Protein AF-A0AAW5QPQ1-F1 (afdb_monomer_lite)

Sequence (182 aa):
TLLERSNRIQYGNLLTLPIADGGILYVQPMYTERNATAGSTSTFPQLSRVLVSYREPGASGGVRIGYAPTLAGALDQVFGPGVGDAATAPGGEALPTAEVEDETRGEVIEGTTDENQPSDQQQQQPASPAPTTPANRDAAVAELDSALAELANAQTSGDFEAYGRALRRVQQAVDAYESTGG

pLDDT: mean 75.92, std 20.54, range [28.95, 98.0]

Foldseek 3Di:
DPDPDQKDKDKDDWDWDQDDPGKIKIKIWIWMWGDDDVPRDTDDTDTAKIKIWIFDDDPPTDIFIAIGSDPLRRCCRRPNPPSSVCDADDVHDRDPPPDPPPPDDPPDDDDDDDDDDDDDDDDDDDDDDDPPLPPALVVLVVQLVVLVVQCVVCVVVVPPVSNVVSVVSNVSSVVSNVVNPD

Structure (mmCIF, N/CA/C/O backbone):
data_AF-A0AAW5QPQ1-F1
#
_entry.id   AF-A0AAW5QPQ1-F1
#
loop_
_atom_site.group_PDB
_atom_site.id
_atom_site.type_symbol
_atom_site.label_atom_id
_atom_site.label_alt_id
_atom_site.label_comp_id
_atom_site.label_asym_id
_atom_site.label_entity_id
_atom_site.label_seq_id
_atom_site.pdbx_PDB_ins_code
_atom_site.Cartn_x
_atom_site.Cartn_y
_atom_site.Cartn_z
_atom_site.occupancy
_atom_site.B_iso_or_equiv
_atom_site.auth_seq_id
_atom_site.auth_comp_id
_atom_site.auth_asym_id
_atom_site.auth_atom_id
_atom_site.pdbx_PDB_model_num
ATOM 1 N N . THR A 1 1 ? 38.079 -11.261 -15.218 1.00 51.53 1 THR A N 1
ATOM 2 C CA . THR A 1 1 ? 36.755 -11.246 -14.561 1.00 51.53 1 THR A CA 1
ATOM 3 C C . THR A 1 1 ? 36.054 -9.961 -14.951 1.00 51.53 1 THR A C 1
ATOM 5 O O . THR A 1 1 ? 36.394 -8.914 -14.426 1.00 51.53 1 THR A O 1
ATOM 8 N N . LEU A 1 2 ? 35.192 -9.990 -15.973 1.00 54.91 2 LEU A N 1
ATOM 9 C CA . LEU A 1 2 ? 34.708 -8.758 -16.615 1.00 54.91 2 LEU A CA 1
ATOM 10 C C . LEU A 1 2 ? 33.243 -8.895 -17.062 1.00 54.91 2 LEU A C 1
ATOM 12 O O . LEU A 1 2 ? 32.968 -8.945 -18.253 1.00 54.91 2 LEU A O 1
ATOM 16 N N . LEU A 1 3 ? 32.322 -9.056 -16.104 1.00 60.22 3 LEU A N 1
ATOM 17 C CA . LEU A 1 3 ? 30.880 -9.224 -16.373 1.00 60.22 3 LEU A CA 1
ATOM 18 C C . LEU A 1 3 ? 29.958 -8.869 -15.184 1.00 60.22 3 LEU A C 1
ATOM 20 O O . LEU A 1 3 ? 28.756 -9.115 -15.248 1.00 60.22 3 LEU A O 1
ATOM 24 N N . GLU A 1 4 ? 30.474 -8.279 -14.100 1.00 57.31 4 GLU A N 1
ATOM 25 C CA . GLU A 1 4 ? 29.622 -7.849 -12.984 1.00 57.31 4 GLU A CA 1
ATOM 26 C C . GLU A 1 4 ? 29.016 -6.461 -13.235 1.00 57.31 4 GLU A C 1
ATOM 28 O O . GLU A 1 4 ? 29.732 -5.484 -13.442 1.00 57.31 4 GLU A O 1
ATOM 33 N N . ARG A 1 5 ? 27.679 -6.395 -13.124 1.00 60.00 5 ARG A N 1
ATOM 34 C CA . ARG A 1 5 ? 26.822 -5.192 -13.185 1.00 60.00 5 ARG A CA 1
ATOM 35 C C . ARG A 1 5 ? 26.672 -4.566 -14.580 1.00 60.00 5 ARG A C 1
ATOM 37 O O . ARG A 1 5 ? 27.140 -3.465 -14.847 1.00 60.00 5 ARG A O 1
ATOM 44 N N . SER A 1 6 ? 25.887 -5.222 -15.435 1.00 71.25 6 SER A N 1
ATOM 45 C CA . SER A 1 6 ? 25.324 -4.641 -16.669 1.00 71.25 6 SER A CA 1
ATOM 46 C C . SER A 1 6 ? 24.073 -3.769 -16.447 1.00 71.25 6 SER A C 1
ATOM 48 O O . SER A 1 6 ? 23.709 -3.007 -17.339 1.00 71.25 6 SER A O 1
ATOM 50 N N . ASN A 1 7 ? 23.445 -3.830 -15.266 1.00 81.38 7 ASN A N 1
ATOM 51 C CA . ASN A 1 7 ? 22.315 -2.981 -14.868 1.00 81.38 7 ASN A CA 1
ATOM 52 C C . ASN A 1 7 ? 22.620 -2.211 -13.573 1.00 81.38 7 ASN A C 1
ATOM 54 O O . ASN A 1 7 ? 23.266 -2.732 -12.659 1.00 81.38 7 ASN A O 1
ATOM 58 N N . ARG A 1 8 ? 22.070 -1.000 -13.477 1.00 87.00 8 ARG A N 1
ATOM 59 C CA . ARG A 1 8 ? 21.993 -0.168 -12.273 1.00 87.00 8 ARG A CA 1
ATOM 60 C C . ARG A 1 8 ? 20.548 -0.128 -11.781 1.00 87.00 8 ARG A C 1
ATOM 62 O O . ARG A 1 8 ? 19.625 0.048 -12.572 1.00 87.00 8 ARG A O 1
ATOM 69 N N . ILE A 1 9 ? 20.358 -0.267 -10.471 1.00 90.81 9 ILE A N 1
ATOM 70 C CA . ILE A 1 9 ? 19.070 -0.025 -9.809 1.00 90.81 9 ILE A CA 1
ATOM 71 C C . ILE A 1 9 ? 19.086 1.408 -9.271 1.00 90.81 9 ILE A C 1
ATOM 73 O O . ILE A 1 9 ? 20.083 1.834 -8.685 1.00 90.81 9 ILE A O 1
ATOM 77 N N . GLN A 1 10 ? 17.996 2.142 -9.471 1.00 93.00 10 GLN A N 1
ATOM 78 C CA . GLN A 1 10 ? 17.766 3.463 -8.895 1.00 93.00 10 GLN A CA 1
ATOM 79 C C . GLN A 1 10 ? 16.468 3.431 -8.080 1.00 93.00 10 GLN A C 1
ATOM 81 O O . GLN A 1 10 ? 15.454 2.921 -8.552 1.00 93.00 10 GLN A O 1
ATOM 86 N N . TYR A 1 11 ? 16.482 3.970 -6.864 1.00 95.12 11 TYR A N 1
ATOM 87 C CA . TYR A 1 11 ? 15.265 4.136 -6.067 1.00 95.12 11 TYR A CA 1
ATOM 88 C C . TYR A 1 11 ? 14.611 5.475 -6.408 1.00 95.12 11 TYR A C 1
ATOM 90 O O . TYR A 1 11 ? 15.300 6.487 -6.520 1.00 95.12 11 TYR A O 1
ATOM 98 N N . GLY A 1 12 ? 13.293 5.469 -6.589 1.00 95.25 12 GLY A N 1
ATOM 99 C CA . GLY A 1 12 ? 12.496 6.680 -6.737 1.00 95.25 12 GLY A CA 1
ATOM 100 C C . GLY A 1 12 ? 12.220 7.369 -5.403 1.00 95.25 12 GLY A C 1
ATOM 101 O O . GLY A 1 12 ? 12.609 6.891 -4.332 1.00 95.25 12 GLY A O 1
ATOM 102 N N . ASN A 1 13 ? 11.487 8.478 -5.487 1.00 96.00 13 ASN A N 1
ATOM 103 C CA . ASN A 1 13 ? 10.991 9.201 -4.321 1.00 96.00 13 ASN A CA 1
ATOM 104 C C . ASN A 1 13 ? 10.128 8.274 -3.453 1.00 96.00 13 ASN A C 1
ATOM 106 O O . ASN A 1 13 ? 9.233 7.599 -3.961 1.00 96.00 13 ASN A O 1
ATOM 110 N N . LEU A 1 14 ? 10.397 8.265 -2.148 1.00 97.44 14 LEU A N 1
ATOM 111 C CA . LEU A 1 14 ? 9.533 7.628 -1.163 1.00 97.44 14 LEU A CA 1
ATOM 112 C C . LEU A 1 14 ? 8.316 8.528 -0.928 1.00 97.44 14 LEU A C 1
ATOM 114 O O . LEU A 1 14 ? 8.472 9.667 -0.490 1.00 97.44 14 LEU A O 1
ATOM 118 N N . LEU A 1 15 ? 7.122 8.012 -1.200 1.00 95.94 15 LEU A N 1
ATOM 119 C CA . LEU A 1 15 ? 5.867 8.648 -0.811 1.00 95.94 15 LEU A CA 1
ATOM 120 C C . LEU A 1 15 ? 5.419 8.062 0.527 1.00 95.94 15 LEU A C 1
ATOM 122 O O . LEU A 1 15 ? 5.409 6.843 0.691 1.00 95.94 15 LEU A O 1
ATOM 126 N N . THR A 1 16 ? 5.047 8.931 1.463 1.00 96.38 16 THR A N 1
ATOM 127 C CA . THR A 1 16 ? 4.527 8.561 2.785 1.00 96.38 16 THR A CA 1
ATOM 128 C C . THR A 1 16 ? 3.139 9.169 2.915 1.00 96.38 16 THR A C 1
ATOM 130 O O . THR A 1 16 ? 3.008 10.391 2.898 1.00 96.38 16 THR A O 1
ATOM 133 N N . LEU A 1 17 ? 2.116 8.326 3.008 1.00 94.12 17 LEU A N 1
ATOM 134 C CA . LEU A 1 17 ? 0.709 8.713 2.975 1.00 94.12 17 LEU A CA 1
ATOM 135 C C . LEU A 1 17 ? 0.016 8.207 4.251 1.00 94.12 17 LEU A C 1
ATOM 137 O O . LEU A 1 17 ? 0.044 6.999 4.499 1.00 94.12 17 LEU A O 1
ATOM 141 N N . PRO A 1 18 ? -0.595 9.074 5.076 1.00 94.25 18 PRO A N 1
ATOM 142 C CA . PRO A 1 18 ? -1.507 8.616 6.117 1.00 94.25 18 PRO A CA 1
ATOM 143 C C . PRO A 1 18 ? -2.778 8.059 5.461 1.00 94.25 18 PRO A C 1
ATOM 145 O O . PRO A 1 18 ? -3.321 8.684 4.552 1.00 94.25 18 PRO A O 1
ATOM 148 N N . ILE A 1 19 ? -3.236 6.884 5.899 1.00 88.69 19 ILE A N 1
ATOM 149 C CA . ILE A 1 19 ? -4.464 6.246 5.406 1.00 88.69 19 ILE A CA 1
ATOM 150 C C . ILE A 1 19 ? -5.243 5.588 6.555 1.00 88.69 19 ILE A C 1
ATOM 152 O O . ILE A 1 19 ? -4.643 5.041 7.487 1.00 88.69 19 ILE A O 1
ATOM 156 N N . ALA A 1 20 ? -6.577 5.596 6.446 1.00 77.25 20 ALA A N 1
ATOM 157 C CA . ALA A 1 20 ? -7.501 5.128 7.485 1.00 77.25 20 ALA A CA 1
ATOM 158 C C . ALA A 1 20 ? -7.201 5.763 8.866 1.00 77.25 20 ALA A C 1
ATOM 160 O O . ALA A 1 20 ? -6.648 6.862 8.942 1.00 77.25 20 ALA A O 1
ATOM 161 N N . ASP A 1 21 ? -7.549 5.075 9.955 1.00 80.00 21 ASP A N 1
ATOM 162 C CA . ASP A 1 21 ? -7.457 5.546 11.345 1.00 80.00 21 ASP A CA 1
ATOM 163 C C . ASP A 1 21 ? -6.012 5.584 11.896 1.00 80.00 21 ASP A C 1
ATOM 165 O O . ASP A 1 21 ? -5.674 4.970 12.910 1.00 80.00 21 ASP A O 1
ATOM 169 N N . GLY A 1 22 ? -5.119 6.301 11.208 1.00 82.25 22 GLY A N 1
ATOM 170 C CA . GLY A 1 22 ? -3.739 6.557 11.639 1.00 82.25 22 GLY A CA 1
ATOM 171 C C . GLY A 1 22 ? -2.695 5.538 11.169 1.00 82.25 22 GLY A C 1
ATOM 172 O O . GLY A 1 22 ? -1.580 5.519 11.697 1.00 82.25 22 GLY A O 1
ATOM 173 N N . GLY A 1 23 ? -3.019 4.690 10.190 1.00 90.50 23 GLY A N 1
ATOM 174 C CA . GLY A 1 23 ? -2.025 3.852 9.518 1.00 90.50 23 GLY A CA 1
ATOM 175 C C . GLY A 1 23 ? -1.173 4.662 8.536 1.00 90.50 23 GLY A C 1
ATOM 176 O O . GLY A 1 23 ? -1.625 5.669 7.994 1.00 90.50 23 GLY A O 1
ATOM 177 N N . ILE A 1 24 ? 0.061 4.223 8.276 1.00 94.62 24 ILE A N 1
ATOM 178 C CA . ILE A 1 24 ? 0.964 4.901 7.330 1.00 94.62 24 ILE A CA 1
ATOM 179 C C . ILE A 1 24 ? 1.326 3.964 6.180 1.00 94.62 24 ILE A C 1
ATOM 181 O O . ILE A 1 24 ? 1.866 2.877 6.394 1.00 94.62 24 ILE A O 1
ATOM 185 N N . LEU A 1 25 ? 1.056 4.414 4.956 1.00 96.38 25 LEU A N 1
ATOM 186 C CA . LEU A 1 25 ? 1.436 3.762 3.713 1.00 96.38 25 LEU A CA 1
ATOM 187 C C . LEU A 1 25 ? 2.712 4.392 3.147 1.00 96.38 25 LEU A C 1
ATOM 189 O O . LEU A 1 25 ? 2.779 5.592 2.892 1.00 96.38 25 LEU A O 1
ATOM 193 N N . TYR A 1 26 ? 3.711 3.560 2.901 1.00 97.19 26 TYR A N 1
ATOM 194 C CA . TYR A 1 26 ? 4.972 3.916 2.269 1.00 97.19 26 TYR A CA 1
ATOM 195 C C . TYR A 1 26 ? 5.018 3.306 0.871 1.00 97.19 26 TYR A C 1
ATOM 197 O O . TYR A 1 26 ? 4.854 2.095 0.728 1.00 97.19 26 TYR A O 1
ATOM 205 N N . VAL A 1 27 ? 5.275 4.116 -0.155 1.00 97.75 27 VAL A N 1
ATOM 206 C CA . VAL A 1 27 ? 5.385 3.668 -1.550 1.00 97.75 27 VAL A CA 1
ATOM 207 C C . VAL A 1 27 ? 6.737 4.094 -2.109 1.00 97.75 27 VAL A C 1
ATOM 209 O O . VAL A 1 27 ? 7.036 5.285 -2.182 1.00 97.75 27 VAL A O 1
ATOM 212 N N . GLN A 1 28 ? 7.555 3.126 -2.527 1.00 97.56 28 GLN A N 1
ATOM 213 C CA . GLN A 1 28 ? 8.855 3.372 -3.147 1.00 97.56 28 GLN A CA 1
ATOM 214 C C . GLN A 1 28 ? 8.958 2.691 -4.523 1.00 97.56 28 GLN A C 1
ATOM 216 O O . GLN A 1 28 ? 9.069 1.463 -4.608 1.00 97.56 28 GLN A O 1
ATOM 221 N N . PRO A 1 29 ? 8.972 3.469 -5.619 1.00 96.31 29 PRO A N 1
ATOM 222 C CA . PRO A 1 29 ? 9.294 2.964 -6.948 1.00 96.31 29 PRO A CA 1
ATOM 223 C C . PRO A 1 29 ? 10.766 2.538 -7.046 1.00 96.31 29 PRO A C 1
ATOM 225 O O . PRO A 1 29 ? 11.653 3.185 -6.489 1.00 96.31 29 PRO A O 1
ATOM 228 N N . MET A 1 30 ? 11.047 1.486 -7.810 1.00 96.12 30 MET A N 1
ATOM 229 C CA . MET A 1 30 ? 12.395 1.030 -8.147 1.00 96.12 30 MET A CA 1
ATOM 230 C C . MET A 1 30 ? 12.556 0.984 -9.663 1.00 96.12 30 MET A C 1
ATOM 232 O O . MET A 1 30 ? 11.832 0.261 -10.350 1.00 96.12 30 MET A O 1
ATOM 236 N N . TYR A 1 31 ? 13.539 1.711 -10.177 1.00 94.38 31 TYR A N 1
ATOM 237 C CA . TYR A 1 31 ? 13.874 1.778 -11.593 1.00 94.38 31 TYR A CA 1
ATOM 238 C C . TYR A 1 31 ? 15.119 0.945 -11.904 1.00 94.38 31 TYR A C 1
ATOM 240 O O . TYR A 1 31 ? 16.030 0.824 -11.082 1.00 94.38 31 TYR A O 1
ATOM 248 N N . THR A 1 32 ? 15.188 0.407 -13.117 1.00 92.81 32 THR A N 1
ATOM 249 C CA . THR A 1 32 ? 16.386 -0.234 -13.669 1.00 92.81 32 THR A CA 1
ATOM 250 C C . THR A 1 32 ? 16.861 0.497 -14.912 1.00 92.81 32 THR A C 1
ATOM 252 O O . THR A 1 32 ? 16.075 0.784 -15.812 1.00 92.81 32 THR A O 1
ATOM 255 N N . GLU A 1 33 ? 18.161 0.751 -14.970 1.00 89.38 33 GLU A N 1
ATOM 256 C CA . GLU A 1 33 ? 18.870 1.373 -16.085 1.00 89.38 33 GLU A CA 1
ATOM 257 C C . GLU A 1 33 ? 19.948 0.399 -16.582 1.00 89.38 33 GLU A C 1
ATOM 259 O O . GLU A 1 33 ? 20.608 -0.263 -15.774 1.00 89.38 33 GLU A O 1
ATOM 264 N N . ARG A 1 34 ? 20.147 0.295 -17.898 1.00 86.25 34 ARG A N 1
ATOM 265 C CA .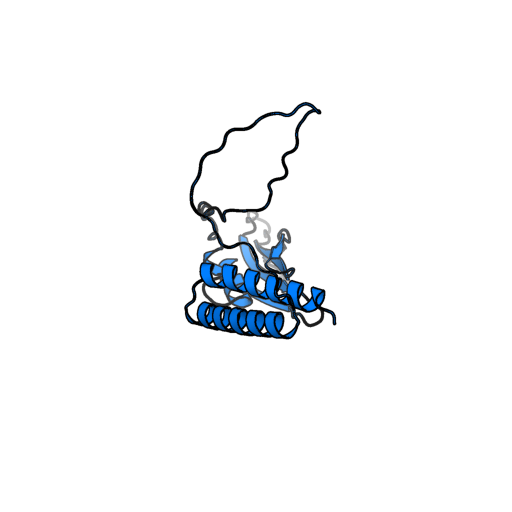 ARG A 1 34 ? 21.243 -0.492 -18.469 1.00 86.25 34 ARG A CA 1
ATOM 266 C C . ARG A 1 34 ? 22.517 0.343 -18.452 1.00 86.25 34 ARG A C 1
ATOM 268 O O . ARG A 1 34 ? 22.540 1.453 -18.978 1.00 86.25 34 ARG A O 1
ATOM 275 N N . ASN A 1 35 ? 23.593 -0.208 -17.902 1.00 75.56 35 ASN A N 1
ATOM 276 C CA . ASN A 1 35 ? 24.881 0.475 -17.884 1.00 75.56 35 ASN A CA 1
ATOM 277 C C . ASN A 1 35 ? 25.410 0.621 -19.317 1.00 75.56 35 ASN A C 1
ATOM 279 O O . ASN A 1 35 ? 25.585 -0.368 -20.035 1.00 75.56 35 ASN A O 1
ATOM 283 N N . ALA A 1 36 ? 25.680 1.863 -19.724 1.00 66.31 36 ALA A N 1
ATOM 284 C CA . ALA A 1 36 ? 26.294 2.157 -21.009 1.00 66.31 36 ALA A CA 1
ATOM 285 C C . ALA A 1 36 ? 27.685 1.503 -21.080 1.00 66.31 36 ALA A C 1
ATOM 287 O O . ALA A 1 36 ? 28.609 1.875 -20.359 1.00 66.31 36 ALA A O 1
ATOM 288 N N . THR A 1 37 ? 27.831 0.507 -21.953 1.00 62.94 37 THR A N 1
ATOM 289 C CA . THR A 1 37 ? 29.146 -0.037 -22.323 1.00 62.94 37 THR A CA 1
ATOM 290 C C . THR A 1 37 ? 29.758 0.878 -23.386 1.00 62.94 37 THR A C 1
ATOM 292 O O . THR A 1 37 ? 29.015 1.475 -24.163 1.00 62.94 37 THR A O 1
ATOM 295 N N . ALA A 1 38 ? 31.086 1.020 -23.432 1.00 57.28 38 ALA A N 1
ATOM 296 C CA . ALA A 1 38 ? 31.760 1.942 -24.353 1.00 57.28 38 ALA A CA 1
ATOM 297 C C . ALA A 1 38 ? 31.278 1.757 -25.812 1.00 57.28 38 ALA A C 1
ATOM 299 O O . ALA A 1 38 ? 31.452 0.689 -26.393 1.00 57.28 38 ALA A O 1
ATOM 300 N N . GLY A 1 39 ? 30.644 2.794 -26.376 1.00 61.28 39 GLY A N 1
ATOM 301 C CA . GLY A 1 39 ? 30.004 2.764 -27.702 1.00 61.28 39 GLY A CA 1
ATOM 302 C C . GLY A 1 39 ? 28.476 2.579 -27.710 1.00 61.28 39 GLY A C 1
ATOM 303 O O . GLY A 1 39 ? 27.879 2.635 -28.779 1.00 61.28 39 GLY A O 1
ATOM 304 N N . SER A 1 40 ? 27.824 2.391 -26.557 1.00 64.44 40 SER A N 1
ATOM 305 C CA . SER A 1 40 ? 26.357 2.313 -26.426 1.00 64.44 40 SER A CA 1
ATOM 306 C C . SER A 1 40 ? 25.762 3.594 -25.835 1.00 64.44 40 SER A C 1
ATOM 308 O O . SER A 1 40 ? 26.276 4.123 -24.851 1.00 64.44 40 SER A O 1
ATOM 310 N N . THR A 1 41 ? 24.643 4.064 -26.389 1.00 65.69 41 THR A N 1
ATOM 311 C CA . THR A 1 41 ? 23.863 5.187 -25.840 1.00 65.69 41 THR A CA 1
ATOM 312 C C . THR A 1 41 ? 23.280 4.833 -24.467 1.00 65.69 41 THR A C 1
ATOM 314 O O . THR A 1 41 ? 22.789 3.719 -24.275 1.00 65.69 41 THR A O 1
ATOM 317 N N . SER A 1 42 ? 23.306 5.780 -23.520 1.00 66.69 42 SER A N 1
ATOM 318 C CA . SER A 1 42 ? 22.671 5.608 -22.204 1.00 66.69 42 SER A CA 1
ATOM 319 C C . SER A 1 42 ? 21.175 5.335 -22.360 1.00 66.69 42 SER A C 1
ATOM 321 O O . SER A 1 42 ? 20.492 6.028 -23.114 1.00 66.69 42 SER A O 1
ATOM 323 N N . THR A 1 43 ? 20.657 4.333 -21.654 1.00 80.69 43 THR A N 1
ATOM 324 C CA . THR A 1 43 ? 19.216 4.040 -21.629 1.00 80.69 43 THR A CA 1
ATOM 325 C C . THR A 1 43 ? 18.521 4.882 -20.571 1.00 80.69 43 THR A C 1
ATOM 327 O O . THR A 1 43 ? 19.095 5.098 -19.511 1.00 80.69 43 THR A O 1
ATOM 330 N N . PHE A 1 44 ? 17.267 5.271 -20.788 1.00 88.19 44 PHE A N 1
ATOM 331 C CA . PHE A 1 44 ? 16.466 5.859 -19.713 1.00 88.19 44 PHE A CA 1
ATOM 332 C C . PHE A 1 44 ? 16.138 4.813 -18.629 1.00 88.19 44 PHE A C 1
ATOM 334 O O . PHE A 1 44 ? 15.864 3.659 -18.979 1.00 88.19 44 PHE A O 1
ATOM 341 N N . PRO A 1 45 ? 16.132 5.181 -17.333 1.00 91.38 45 PRO A N 1
ATOM 342 C CA . PRO A 1 45 ? 15.651 4.303 -16.270 1.00 91.38 45 PRO A CA 1
ATOM 343 C C . PRO A 1 45 ? 14.181 3.927 -16.493 1.00 91.38 45 PRO A C 1
ATOM 345 O O . PRO A 1 45 ? 13.335 4.797 -16.690 1.00 91.38 45 PRO A O 1
ATOM 348 N N . GLN A 1 46 ? 13.865 2.634 -16.443 1.00 92.06 46 GLN A N 1
ATOM 349 C CA . GLN A 1 46 ? 12.495 2.123 -16.563 1.00 92.06 46 GLN A CA 1
ATOM 350 C C . GLN A 1 46 ? 11.998 1.600 -15.220 1.00 92.06 46 GLN A C 1
ATOM 352 O O . GLN A 1 46 ? 12.775 1.002 -14.475 1.00 92.06 46 GLN A O 1
ATOM 357 N N . LEU A 1 47 ? 10.714 1.811 -14.908 1.00 94.38 47 LEU A N 1
ATOM 358 C CA . LEU A 1 47 ? 10.105 1.263 -13.696 1.00 94.38 47 LEU A CA 1
ATOM 359 C C . LEU A 1 47 ? 10.196 -0.267 -13.739 1.00 94.38 47 LEU A C 1
ATOM 361 O O . LEU A 1 47 ? 9.785 -0.894 -14.711 1.00 94.38 47 LEU A O 1
ATOM 365 N N . SER A 1 48 ? 10.761 -0.856 -12.690 1.00 94.12 48 SER A N 1
ATOM 366 C CA . SER A 1 48 ? 10.991 -2.296 -12.579 1.00 94.12 48 SER A CA 1
ATOM 367 C C . SER A 1 48 ? 10.057 -2.935 -11.555 1.00 94.12 48 SER A C 1
ATOM 369 O O . SER A 1 48 ? 9.479 -3.995 -11.802 1.00 94.12 48 SER A O 1
ATOM 371 N N . ARG A 1 49 ? 9.928 -2.295 -10.387 1.00 95.88 49 ARG A N 1
ATOM 372 C CA . ARG A 1 49 ? 9.14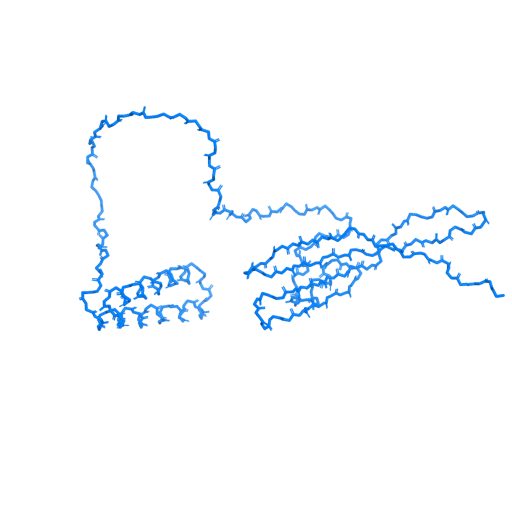8 -2.761 -9.236 1.00 95.88 49 ARG A CA 1
ATOM 373 C C . ARG A 1 49 ? 8.602 -1.564 -8.456 1.00 95.88 49 ARG A C 1
ATOM 375 O O . ARG A 1 49 ? 9.191 -0.486 -8.485 1.00 95.88 49 ARG A O 1
ATOM 382 N N . VAL A 1 50 ? 7.541 -1.784 -7.696 1.00 97.19 50 VAL A N 1
ATOM 383 C CA . VAL A 1 50 ? 7.048 -0.893 -6.644 1.00 97.19 50 VAL A CA 1
ATOM 384 C C . VAL A 1 50 ? 7.073 -1.678 -5.336 1.00 97.19 50 VAL A C 1
ATOM 386 O O . VAL A 1 50 ? 6.567 -2.800 -5.277 1.00 97.19 50 VAL A O 1
ATOM 389 N N . LEU A 1 51 ? 7.691 -1.102 -4.307 1.00 97.94 51 LEU A N 1
ATOM 390 C CA . LEU A 1 51 ? 7.600 -1.575 -2.931 1.00 97.94 51 LEU A CA 1
ATOM 391 C C . LEU A 1 51 ? 6.525 -0.758 -2.216 1.00 97.94 51 LEU A C 1
ATOM 393 O O . LEU A 1 51 ? 6.586 0.471 -2.215 1.00 97.94 51 LEU A O 1
ATOM 397 N N . VAL A 1 52 ? 5.569 -1.442 -1.601 1.00 98.00 52 VAL A N 1
ATOM 398 C CA . VAL A 1 52 ? 4.548 -0.851 -0.738 1.00 98.00 52 VAL A CA 1
ATOM 399 C C . VAL A 1 52 ? 4.706 -1.446 0.655 1.00 98.00 52 VAL A C 1
ATOM 401 O O . VAL A 1 52 ? 4.827 -2.659 0.799 1.00 98.00 52 VAL A O 1
ATOM 404 N N . SER A 1 53 ? 4.712 -0.606 1.683 1.00 97.25 53 SER A N 1
ATOM 405 C CA . SER A 1 53 ? 4.711 -1.028 3.083 1.00 97.25 53 SER A CA 1
ATOM 406 C C . SER A 1 53 ? 3.610 -0.284 3.823 1.00 97.25 53 SER 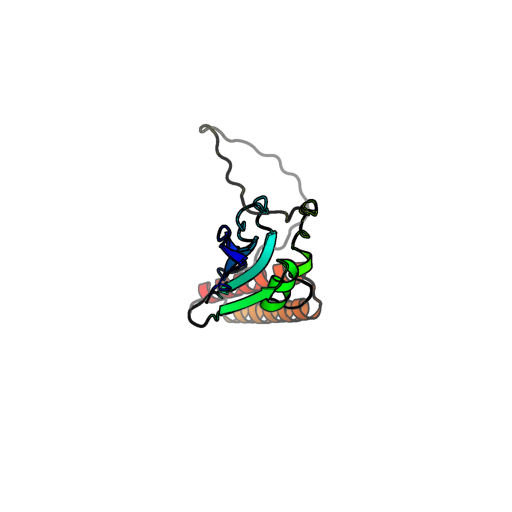A C 1
ATOM 408 O O . SER A 1 53 ? 3.596 0.944 3.824 1.00 97.25 53 SER A O 1
ATOM 410 N N . TYR A 1 54 ? 2.684 -1.010 4.436 1.00 96.19 54 TYR A N 1
ATOM 411 C CA . TYR A 1 54 ? 1.660 -0.447 5.304 1.00 96.19 54 TYR A CA 1
ATOM 412 C C . TYR A 1 54 ? 1.990 -0.775 6.752 1.00 96.19 54 TYR A C 1
ATOM 414 O O . TYR A 1 54 ? 2.110 -1.946 7.120 1.00 96.19 54 TYR A O 1
ATOM 422 N N . ARG A 1 55 ? 2.135 0.266 7.570 1.00 94.06 55 ARG A N 1
ATOM 423 C CA . ARG A 1 55 ? 2.258 0.151 9.018 1.00 94.06 55 ARG A CA 1
ATOM 424 C C . ARG A 1 55 ? 0.893 0.392 9.645 1.00 94.06 55 ARG A C 1
ATOM 426 O O . ARG A 1 55 ? 0.340 1.485 9.518 1.00 94.06 55 ARG A O 1
ATOM 433 N N . GLU A 1 56 ? 0.390 -0.615 10.342 1.00 91.31 56 GLU A N 1
ATOM 434 C CA . GLU A 1 56 ? -0.879 -0.528 11.058 1.00 91.31 56 GLU A CA 1
ATOM 435 C C . GLU A 1 56 ? -0.780 0.439 12.255 1.00 91.31 56 GLU A C 1
ATOM 437 O O . GLU A 1 56 ? 0.297 0.573 12.862 1.00 91.31 56 GLU A O 1
ATOM 442 N N . PRO A 1 57 ? -1.882 1.129 12.600 1.00 88.62 57 PRO A N 1
ATOM 443 C CA . PRO A 1 57 ? -1.949 1.969 13.788 1.00 88.62 57 PRO A CA 1
ATOM 444 C C . PRO A 1 57 ? -1.913 1.141 15.084 1.00 88.62 57 PRO A C 1
ATOM 446 O O . PRO A 1 57 ? -2.164 -0.064 15.105 1.00 88.62 57 PRO A O 1
ATOM 449 N N . GLY A 1 58 ? -1.625 1.818 16.198 1.00 84.69 58 GLY A N 1
ATOM 450 C CA . GLY A 1 58 ? -1.651 1.229 17.539 1.00 84.69 58 GLY A CA 1
ATOM 451 C C . GLY A 1 58 ? -0.370 0.495 17.965 1.00 84.69 58 GLY A C 1
ATOM 452 O O . GLY A 1 58 ? 0.572 0.294 17.197 1.00 84.69 58 GLY A O 1
ATOM 453 N N . ALA A 1 59 ? -0.330 0.110 19.245 1.00 77.44 59 ALA A N 1
ATOM 454 C CA . ALA A 1 59 ? 0.841 -0.505 19.881 1.00 77.44 59 ALA A CA 1
ATOM 455 C C . ALA A 1 59 ? 1.096 -1.964 19.450 1.00 77.44 59 ALA A C 1
ATOM 457 O O . ALA A 1 59 ? 2.211 -2.459 19.596 1.00 77.44 59 ALA A O 1
ATOM 458 N N . SER A 1 60 ? 0.075 -2.636 18.910 1.00 82.38 60 SER A N 1
ATOM 459 C CA . SER A 1 60 ? 0.134 -4.025 18.429 1.00 82.38 60 SER A CA 1
ATOM 460 C C . SER A 1 60 ? 0.116 -4.142 16.899 1.00 82.38 60 SER A C 1
ATOM 462 O O . SER A 1 60 ? 0.060 -5.257 16.388 1.00 82.38 60 SER A O 1
ATOM 464 N N . GLY A 1 61 ? 0.143 -3.016 16.174 1.00 80.44 61 GLY A N 1
ATOM 465 C CA . GLY A 1 61 ? 0.044 -2.984 14.714 1.00 80.44 61 GLY A CA 1
ATOM 466 C C . GLY A 1 61 ? 1.236 -3.642 14.012 1.00 80.44 61 GLY A C 1
ATOM 467 O O . GLY A 1 61 ? 2.395 -3.419 14.376 1.00 80.44 61 GLY A O 1
ATOM 468 N N . GLY A 1 62 ? 0.947 -4.445 12.989 1.00 90.31 62 GLY A N 1
ATOM 469 C CA . GLY A 1 62 ? 1.938 -5.088 12.139 1.00 90.31 62 GLY A CA 1
ATOM 470 C C . GLY A 1 62 ? 2.476 -4.193 11.018 1.00 90.31 62 GLY A C 1
ATOM 471 O O . GLY A 1 62 ? 2.101 -3.030 10.848 1.00 90.31 62 GLY A O 1
ATOM 472 N N . VAL A 1 63 ? 3.369 -4.777 10.215 1.00 94.69 63 VAL A N 1
ATOM 473 C CA . VAL A 1 63 ? 3.819 -4.210 8.937 1.00 94.69 63 VAL A CA 1
ATOM 474 C C . VAL A 1 63 ? 3.484 -5.201 7.829 1.00 94.69 63 VAL A C 1
ATOM 476 O O . VAL A 1 63 ? 3.973 -6.331 7.839 1.00 94.69 63 VAL A O 1
ATOM 479 N N . ARG A 1 64 ? 2.666 -4.774 6.867 1.00 95.19 64 ARG A N 1
ATOM 480 C CA . ARG A 1 64 ? 2.327 -5.535 5.658 1.00 95.19 64 ARG A CA 1
ATOM 481 C C . ARG A 1 64 ? 3.120 -4.990 4.477 1.00 95.19 64 ARG A C 1
ATOM 483 O O . ARG A 1 64 ? 3.223 -3.778 4.319 1.00 95.19 64 ARG A O 1
ATOM 490 N N . ILE A 1 65 ? 3.692 -5.872 3.659 1.00 97.31 65 ILE A N 1
ATOM 491 C CA . ILE A 1 65 ? 4.587 -5.497 2.555 1.00 97.31 65 ILE A CA 1
ATOM 492 C C . ILE A 1 65 ? 4.089 -6.127 1.257 1.00 97.31 65 ILE A C 1
ATOM 494 O O . ILE A 1 65 ? 3.908 -7.340 1.190 1.00 97.31 65 ILE A O 1
ATOM 498 N N . GLY A 1 66 ? 3.923 -5.300 0.229 1.00 97.69 66 GLY A N 1
ATOM 499 C CA . GLY A 1 66 ? 3.620 -5.704 -1.138 1.00 97.69 66 GLY A CA 1
ATOM 500 C C . GLY A 1 66 ? 4.755 -5.318 -2.072 1.00 97.69 66 GLY A C 1
ATOM 501 O O . GLY A 1 66 ? 5.375 -4.262 -1.932 1.00 97.69 66 GLY A O 1
ATOM 502 N N . TYR A 1 67 ? 5.051 -6.183 -3.033 1.00 97.62 67 TYR A N 1
ATOM 503 C CA . TYR A 1 67 ? 6.152 -5.999 -3.962 1.00 97.62 67 TYR A CA 1
ATOM 504 C C . TYR A 1 67 ? 5.799 -6.581 -5.330 1.00 97.62 67 TYR A C 1
ATOM 506 O O . TYR A 1 67 ? 5.769 -7.797 -5.536 1.00 97.62 67 TYR A O 1
ATOM 514 N N . ALA A 1 68 ? 5.524 -5.696 -6.286 1.00 97.62 68 ALA A N 1
ATOM 515 C CA . ALA A 1 68 ? 5.026 -6.063 -7.609 1.00 97.62 68 ALA A CA 1
ATOM 516 C C . ALA A 1 68 ? 5.624 -5.167 -8.709 1.00 97.62 68 ALA A C 1
ATOM 518 O O . ALA A 1 68 ? 6.263 -4.161 -8.404 1.00 97.62 68 ALA A O 1
ATOM 519 N N . PRO A 1 69 ? 5.451 -5.502 -10.002 1.00 95.50 69 PRO A N 1
ATOM 520 C CA . PRO A 1 69 ? 5.855 -4.626 -11.107 1.00 95.50 69 PRO A CA 1
ATOM 521 C C . PRO A 1 69 ? 5.058 -3.311 -11.186 1.00 95.50 69 PRO A C 1
ATOM 523 O O . PRO A 1 69 ? 5.552 -2.333 -11.739 1.00 95.50 69 PRO A O 1
ATOM 526 N N . THR A 1 70 ? 3.837 -3.279 -10.641 1.00 94.81 70 THR A N 1
ATOM 527 C CA . THR A 1 70 ? 2.920 -2.128 -10.663 1.00 94.81 70 THR A CA 1
ATOM 528 C C . THR A 1 70 ? 2.492 -1.737 -9.250 1.00 94.81 70 THR A C 1
ATOM 530 O O . THR A 1 70 ? 2.567 -2.550 -8.330 1.00 94.81 70 THR A O 1
ATOM 533 N N . LEU A 1 71 ? 2.017 -0.497 -9.076 1.00 95.12 71 LEU A N 1
ATOM 534 C CA . LEU A 1 71 ? 1.436 -0.050 -7.805 1.00 95.12 71 LEU A CA 1
ATOM 535 C C . LEU A 1 71 ? 0.189 -0.874 -7.452 1.00 95.12 71 LEU A C 1
ATOM 537 O O . LEU A 1 71 ? 0.116 -1.383 -6.340 1.00 95.12 71 LEU A O 1
ATOM 541 N N . ALA A 1 72 ? -0.718 -1.078 -8.416 1.00 96.00 72 ALA A N 1
ATOM 542 C CA . ALA A 1 72 ? -1.928 -1.888 -8.257 1.00 96.00 72 ALA A CA 1
ATOM 543 C C . ALA A 1 72 ? -1.635 -3.265 -7.630 1.00 96.00 72 ALA A C 1
ATOM 545 O O . ALA A 1 72 ? -2.075 -3.551 -6.521 1.00 96.00 72 ALA A O 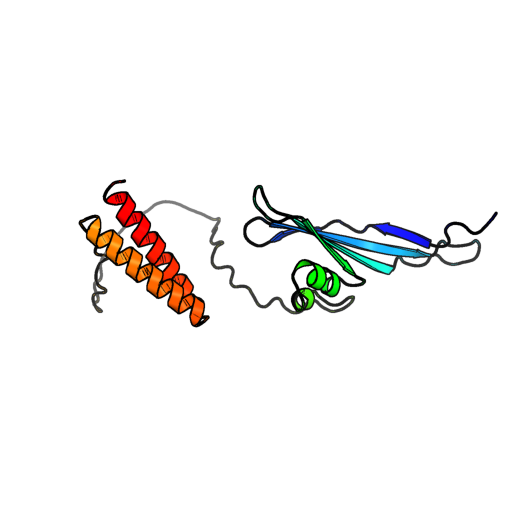1
ATOM 546 N N . GLY A 1 73 ? -0.764 -4.060 -8.264 1.00 96.56 73 GLY A N 1
ATOM 547 C CA . GLY A 1 73 ? -0.432 -5.399 -7.773 1.00 96.56 73 GLY A CA 1
ATOM 548 C C . GLY A 1 73 ? 0.361 -5.419 -6.460 1.00 96.56 73 GLY A C 1
ATOM 549 O O . GLY A 1 73 ? 0.436 -6.462 -5.814 1.00 96.56 73 GLY A O 1
ATOM 550 N N . ALA A 1 74 ? 0.973 -4.301 -6.054 1.00 97.12 74 ALA A N 1
ATOM 551 C CA . ALA A 1 74 ? 1.609 -4.178 -4.745 1.00 97.12 74 ALA A CA 1
ATOM 552 C C . ALA A 1 74 ? 0.583 -3.807 -3.659 1.00 97.12 74 ALA A C 1
ATOM 554 O O . ALA A 1 74 ? 0.680 -4.317 -2.547 1.00 97.12 74 ALA A O 1
ATOM 555 N N . LEU A 1 75 ? -0.425 -2.990 -3.982 1.00 96.38 75 LEU A N 1
ATOM 556 C CA . LEU A 1 75 ? -1.565 -2.715 -3.102 1.00 96.38 75 LEU A CA 1
ATOM 557 C C . LEU A 1 75 ? -2.407 -3.975 -2.870 1.00 96.38 75 LEU A C 1
ATOM 559 O O . LEU A 1 75 ? -2.712 -4.280 -1.717 1.00 96.38 75 LEU A O 1
ATOM 563 N N . ASP A 1 76 ? -2.682 -4.759 -3.918 1.00 97.00 76 ASP A N 1
ATOM 564 C CA . ASP A 1 76 ? -3.426 -6.024 -3.805 1.00 97.00 76 ASP A CA 1
ATOM 565 C C . ASP A 1 76 ? -2.754 -7.021 -2.841 1.00 97.00 76 ASP A C 1
ATOM 567 O O . ASP A 1 76 ? -3.425 -7.745 -2.109 1.00 97.00 76 ASP A O 1
ATOM 571 N N . GLN A 1 77 ? -1.416 -7.044 -2.792 1.00 97.62 77 GLN A N 1
ATOM 572 C CA . GLN A 1 77 ? -0.661 -7.887 -1.854 1.00 97.62 77 GLN A CA 1
ATOM 573 C C . GLN A 1 77 ? -0.732 -7.398 -0.398 1.00 97.62 77 GLN A C 1
ATOM 575 O O . GLN A 1 77 ? -0.589 -8.204 0.519 1.00 97.62 77 GLN A O 1
ATOM 580 N N . VAL A 1 78 ? -0.927 -6.095 -0.169 1.00 95.56 78 VAL A N 1
ATOM 581 C CA . VAL A 1 78 ? -0.981 -5.494 1.177 1.00 95.56 78 VAL A CA 1
ATOM 582 C C . VAL A 1 78 ? -2.394 -5.522 1.755 1.00 95.56 78 VAL A C 1
ATOM 584 O O . VAL A 1 78 ? -2.562 -5.742 2.956 1.00 95.56 78 VAL A O 1
ATOM 587 N N . PHE A 1 79 ? -3.405 -5.284 0.922 1.00 94.19 79 PHE A N 1
ATOM 588 C CA . PHE A 1 79 ? -4.785 -5.051 1.357 1.00 94.19 79 PHE A CA 1
ATOM 589 C C . PHE A 1 79 ? -5.784 -6.112 0.882 1.00 94.19 79 PHE A C 1
ATOM 591 O O . PHE A 1 79 ? -6.884 -6.175 1.423 1.00 94.19 79 PHE A O 1
ATOM 598 N N . GLY A 1 80 ? -5.397 -6.976 -0.058 1.00 94.88 80 GLY A N 1
ATOM 599 C CA . GLY A 1 80 ? -6.282 -7.946 -0.699 1.00 94.88 80 GLY A CA 1
ATOM 600 C C . GLY A 1 80 ? -6.685 -7.523 -2.119 1.00 94.88 80 GLY A C 1
ATOM 601 O O . GLY A 1 80 ? -6.513 -6.363 -2.494 1.00 94.88 80 GLY A O 1
ATOM 602 N N . PRO A 1 81 ? -7.193 -8.469 -2.929 1.00 95.19 81 PRO A N 1
ATOM 603 C CA . PRO A 1 81 ? -7.460 -8.255 -4.350 1.00 95.19 81 PRO A CA 1
ATOM 604 C C . PRO A 1 81 ? -8.547 -7.201 -4.600 1.00 95.19 81 PRO A C 1
ATOM 606 O O . PRO A 1 81 ? -9.569 -7.188 -3.916 1.00 95.19 81 PRO A O 1
ATOM 609 N N . GLY A 1 82 ? -8.343 -6.370 -5.624 1.00 90.69 82 GLY A N 1
ATOM 610 C CA . GLY A 1 82 ? -9.269 -5.316 -6.060 1.00 90.69 82 GLY A CA 1
ATOM 611 C C . GLY A 1 82 ? -8.952 -3.943 -5.462 1.00 90.69 82 GLY A C 1
ATOM 612 O O . GLY A 1 82 ? -9.416 -2.924 -5.960 1.00 90.69 82 GLY A O 1
ATOM 613 N N . VAL A 1 83 ? -8.093 -3.871 -4.440 1.00 91.81 83 VAL A N 1
ATOM 614 C CA . VAL A 1 83 ? -7.604 -2.585 -3.908 1.00 91.81 83 VAL A CA 1
ATOM 615 C C . VAL A 1 83 ? -6.662 -1.915 -4.917 1.00 91.81 83 VAL A C 1
ATOM 617 O O . VAL A 1 83 ? -6.561 -0.688 -4.967 1.00 91.81 83 VAL A O 1
ATOM 620 N N . GLY A 1 84 ? -6.003 -2.708 -5.766 1.00 90.94 84 GLY A N 1
ATOM 621 C CA . GLY A 1 84 ? -5.178 -2.223 -6.863 1.00 90.94 84 GLY A CA 1
ATOM 622 C C . GLY A 1 84 ? -5.932 -1.420 -7.930 1.00 90.94 84 GLY A C 1
ATOM 623 O O . GLY A 1 84 ? -5.294 -0.612 -8.603 1.00 90.94 84 GLY A O 1
ATOM 624 N N . ASP A 1 85 ? -7.257 -1.565 -8.048 1.00 90.06 85 ASP A N 1
ATOM 625 C CA . ASP A 1 85 ? -8.074 -0.857 -9.050 1.00 90.06 85 ASP A CA 1
ATOM 626 C C . ASP A 1 85 ? -8.122 0.665 -8.814 1.00 90.06 85 ASP A C 1
ATOM 628 O O . ASP A 1 85 ? -8.340 1.438 -9.747 1.00 90.06 85 ASP A O 1
ATOM 632 N N . ALA A 1 86 ? -7.839 1.119 -7.587 1.00 86.56 86 ALA A N 1
ATOM 633 C CA . ALA A 1 86 ? -7.698 2.537 -7.254 1.00 86.56 86 ALA A CA 1
ATOM 634 C C . ALA A 1 86 ? -6.382 3.168 -7.764 1.00 86.56 86 ALA A C 1
ATOM 636 O O . ALA A 1 86 ? -6.215 4.387 -7.701 1.00 86.56 86 ALA A O 1
ATOM 637 N N . ALA A 1 87 ? -5.418 2.371 -8.242 1.00 89.19 87 ALA A N 1
ATOM 638 C CA . ALA A 1 87 ? -4.136 2.872 -8.726 1.00 89.19 87 ALA A CA 1
ATOM 639 C C . ALA A 1 87 ? -4.135 3.097 -10.244 1.00 89.19 87 ALA A C 1
ATOM 641 O O . ALA A 1 87 ? -4.336 2.171 -11.029 1.00 89.19 87 ALA A O 1
ATOM 642 N N . THR A 1 88 ? -3.776 4.313 -10.666 1.00 86.25 88 THR A N 1
ATOM 643 C CA . THR A 1 88 ? -3.562 4.644 -12.080 1.00 86.25 88 THR A CA 1
ATOM 644 C C . THR A 1 88 ? -2.566 3.682 -12.735 1.00 86.25 88 THR A C 1
ATOM 646 O O . THR A 1 88 ? -1.462 3.452 -12.225 1.00 86.25 88 THR A O 1
ATOM 649 N N . ALA A 1 89 ? -2.940 3.135 -13.893 1.00 81.38 89 ALA A N 1
ATOM 650 C CA . ALA A 1 89 ? -2.087 2.238 -14.664 1.00 81.38 89 ALA A CA 1
ATOM 651 C C . ALA A 1 89 ? -0.776 2.931 -15.110 1.00 81.38 89 ALA A C 1
ATOM 653 O O . ALA A 1 89 ? -0.759 4.146 -15.319 1.00 81.38 89 ALA A O 1
ATOM 654 N N . PRO A 1 90 ? 0.337 2.195 -15.311 1.00 75.62 90 PRO A N 1
ATOM 655 C CA . PRO A 1 90 ? 1.594 2.791 -15.765 1.00 75.62 90 PRO A CA 1
ATOM 656 C C . PRO A 1 90 ? 1.436 3.467 -17.135 1.00 75.62 90 PRO A C 1
ATOM 658 O O . PRO A 1 90 ? 1.167 2.799 -18.130 1.00 75.62 90 PRO A O 1
ATOM 661 N N . GLY A 1 91 ? 1.616 4.790 -17.187 1.00 76.06 91 GLY A N 1
ATOM 662 C CA . GLY A 1 91 ? 1.400 5.583 -18.404 1.00 76.06 91 GLY A CA 1
ATOM 663 C C . GLY A 1 91 ? -0.072 5.829 -18.760 1.00 76.06 91 GLY A C 1
ATOM 664 O O . GLY A 1 91 ? -0.339 6.373 -19.827 1.00 76.06 91 GLY A O 1
ATOM 665 N N . GLY A 1 92 ? -1.011 5.443 -17.891 1.00 73.69 92 GLY A N 1
ATOM 666 C CA . GLY A 1 92 ? -2.409 5.843 -17.986 1.00 73.69 92 GLY A CA 1
ATOM 667 C C . GLY A 1 92 ? -2.620 7.269 -17.482 1.00 73.69 92 GLY A C 1
ATOM 668 O O . GLY A 1 92 ? -1.877 7.764 -16.631 1.00 73.69 92 GLY A O 1
ATOM 669 N N . GLU A 1 93 ? -3.656 7.922 -17.997 1.00 73.38 93 GLU A N 1
ATOM 670 C CA . GLU A 1 93 ? -4.171 9.158 -17.414 1.00 73.38 93 GLU A CA 1
ATOM 671 C C . GLU A 1 93 ? -4.805 8.844 -16.055 1.00 73.38 93 GLU A C 1
ATOM 673 O O . GLU A 1 93 ? -5.408 7.783 -15.872 1.00 73.38 93 GLU A O 1
ATOM 678 N N . ALA A 1 94 ? -4.657 9.751 -15.086 1.00 65.62 94 ALA A N 1
ATOM 679 C CA . ALA A 1 94 ? -5.404 9.637 -13.844 1.00 65.62 94 ALA A CA 1
ATOM 680 C C . ALA A 1 94 ? -6.896 9.687 -14.186 1.00 65.62 94 ALA A C 1
ATOM 682 O O . ALA A 1 94 ? -7.349 10.637 -14.829 1.00 65.62 94 ALA A O 1
ATOM 683 N N . LEU A 1 95 ? -7.647 8.665 -13.768 1.00 65.50 95 LEU A N 1
ATOM 684 C CA . LEU A 1 95 ? -9.102 8.741 -13.802 1.00 65.50 95 LEU A CA 1
ATOM 685 C C . LEU A 1 95 ? -9.520 9.994 -13.020 1.00 65.50 95 LEU A C 1
ATOM 687 O O . LEU A 1 95 ? -8.878 10.295 -12.007 1.00 65.50 95 LEU A O 1
ATOM 691 N N . PRO A 1 96 ? -10.554 10.734 -13.462 1.00 59.03 96 PRO A N 1
ATOM 692 C CA . PRO A 1 96 ? -11.094 11.805 -12.644 1.00 59.03 96 PRO A CA 1
ATOM 693 C C . PRO A 1 96 ? -11.460 11.198 -11.293 1.00 59.03 96 PRO A C 1
ATOM 695 O O . PRO A 1 96 ? -12.259 10.260 -11.234 1.00 59.03 96 PRO A O 1
ATOM 698 N N . THR A 1 97 ? -10.825 11.695 -10.231 1.00 59.38 97 THR A N 1
ATOM 699 C CA . THR A 1 97 ? -11.190 11.360 -8.860 1.00 59.38 97 THR A CA 1
ATOM 700 C C . THR A 1 97 ? -12.687 11.589 -8.749 1.00 59.38 97 THR A C 1
ATOM 702 O O . THR A 1 97 ? -13.130 12.729 -8.874 1.00 59.38 97 THR A O 1
ATOM 705 N N . ALA A 1 98 ? -13.464 10.519 -8.561 1.00 55.19 98 ALA A N 1
ATOM 706 C CA . ALA A 1 98 ? -14.811 10.682 -8.046 1.00 55.19 98 ALA A CA 1
ATOM 707 C C . ALA A 1 98 ? -14.630 11.423 -6.726 1.00 55.19 98 ALA A C 1
ATOM 709 O O . ALA A 1 98 ? -13.918 10.917 -5.854 1.00 55.19 98 ALA A O 1
ATOM 710 N N . GLU A 1 99 ? -15.150 12.648 -6.648 1.00 48.69 99 GLU A N 1
ATOM 711 C CA . GLU A 1 99 ? -15.043 13.477 -5.457 1.00 48.69 99 GLU A CA 1
ATOM 712 C C . GLU A 1 99 ? -15.572 12.656 -4.285 1.00 48.69 99 GLU A C 1
ATOM 714 O O . GLU A 1 99 ? -16.769 12.411 -4.157 1.00 48.69 99 GLU A O 1
ATOM 719 N N . VAL A 1 100 ? -14.646 12.178 -3.450 1.00 51.31 100 VAL A N 1
ATOM 720 C CA . VAL A 1 100 ? -14.976 11.877 -2.069 1.00 51.31 100 VAL A CA 1
ATOM 721 C C . VAL A 1 100 ? -15.383 13.221 -1.500 1.00 51.31 100 VAL A C 1
ATOM 723 O O . VAL A 1 100 ? -14.546 14.112 -1.359 1.00 51.31 100 VAL A O 1
ATOM 726 N N . GLU A 1 101 ? -16.688 13.394 -1.313 1.00 45.84 101 GLU A N 1
ATOM 727 C CA . GLU A 1 101 ? -17.267 14.595 -0.731 1.00 45.84 101 GLU A CA 1
ATOM 728 C C . GLU A 1 101 ? -16.665 14.747 0.669 1.00 45.84 101 GLU A C 1
ATOM 730 O O . GLU A 1 101 ? -17.062 14.072 1.620 1.00 45.84 101 GLU A O 1
ATOM 735 N N . ASP A 1 102 ? -15.629 15.587 0.764 1.00 39.72 102 ASP A N 1
ATOM 736 C CA . ASP A 1 102 ? -14.939 15.942 2.001 1.00 39.72 102 ASP A CA 1
ATOM 737 C C . ASP A 1 102 ? -15.857 16.854 2.820 1.00 39.72 102 ASP A C 1
ATOM 739 O O . ASP A 1 102 ? -15.623 18.051 2.996 1.00 39.72 102 ASP A O 1
ATOM 743 N N . GLU A 1 103 ? -16.939 16.278 3.342 1.00 51.44 103 GLU A N 1
ATOM 744 C CA . GLU A 1 103 ? -17.727 16.880 4.407 1.00 51.44 103 GLU A CA 1
ATOM 745 C C . GLU A 1 103 ? -16.909 16.866 5.712 1.00 51.44 103 GLU A C 1
ATOM 747 O O . GLU A 1 103 ? -17.255 16.157 6.653 1.00 51.44 103 GLU A O 1
ATOM 752 N N . THR A 1 104 ? -15.788 17.611 5.767 1.00 47.28 104 THR A N 1
ATOM 753 C CA . THR A 1 104 ? -15.328 18.427 6.920 1.00 47.28 104 THR A CA 1
ATOM 754 C C . THR A 1 104 ? -13.956 19.114 6.723 1.00 47.28 104 THR A C 1
ATOM 756 O O . THR A 1 104 ? -13.028 18.953 7.522 1.00 47.28 104 THR A O 1
ATOM 759 N N . ARG A 1 105 ? -13.861 20.075 5.791 1.00 45.75 105 ARG A N 1
ATOM 760 C CA . ARG A 1 105 ? -12.966 21.241 5.988 1.00 45.75 105 ARG A CA 1
ATOM 761 C C . ARG A 1 105 ? -13.582 22.582 5.587 1.00 45.75 105 ARG A C 1
ATOM 763 O O . ARG A 1 105 ? -13.087 23.306 4.726 1.00 45.75 105 ARG A O 1
ATOM 770 N N . GLY A 1 106 ? -14.622 22.972 6.317 1.00 37.66 106 GLY A N 1
ATOM 771 C CA . GLY A 1 106 ? -15.033 24.372 6.401 1.00 37.66 106 GLY A CA 1
ATOM 772 C C . GLY A 1 106 ? -14.097 25.186 7.302 1.00 37.66 106 GLY A C 1
ATOM 773 O O . GLY A 1 106 ? -14.477 25.507 8.422 1.00 37.66 106 GLY A O 1
ATOM 774 N N . GLU A 1 107 ? -12.897 25.539 6.827 1.00 40.97 107 GLU A N 1
ATOM 775 C CA . GLU A 1 107 ? -12.093 26.614 7.436 1.00 40.97 107 GLU A CA 1
ATOM 776 C C . GLU A 1 107 ? -12.088 27.837 6.513 1.00 40.97 107 GLU A C 1
ATOM 778 O O . GLU A 1 107 ? -11.245 27.999 5.631 1.00 40.97 107 GLU A O 1
ATOM 783 N N . VAL A 1 108 ? -13.093 28.692 6.710 1.00 39.22 108 VAL A N 1
ATOM 784 C CA . VAL A 1 108 ? -13.211 29.984 6.032 1.00 39.22 108 VAL A CA 1
ATOM 785 C C . VAL A 1 108 ? -12.297 31.012 6.696 1.00 39.22 108 VAL A C 1
ATOM 787 O O . VAL A 1 108 ? -12.605 31.569 7.747 1.00 39.22 108 VAL A O 1
ATOM 790 N N . ILE A 1 109 ? -11.173 31.303 6.049 1.00 39.84 109 ILE A N 1
ATOM 791 C CA . ILE A 1 109 ? -10.413 32.530 6.293 1.00 39.84 109 ILE A CA 1
ATOM 792 C C . ILE A 1 109 ? -10.957 33.647 5.403 1.00 39.84 109 ILE A C 1
ATOM 794 O O . ILE A 1 109 ? -10.666 33.656 4.215 1.00 39.84 109 ILE A O 1
ATOM 798 N N . GLU A 1 110 ? -11.717 34.580 5.984 1.00 35.75 110 GLU A N 1
ATOM 799 C CA . GLU A 1 110 ? -11.505 36.036 5.852 1.00 35.75 110 GLU A CA 1
ATOM 800 C C . GLU A 1 110 ? -12.601 36.855 6.569 1.00 35.75 110 GLU A C 1
ATOM 802 O O . GLU A 1 110 ? -13.785 36.705 6.295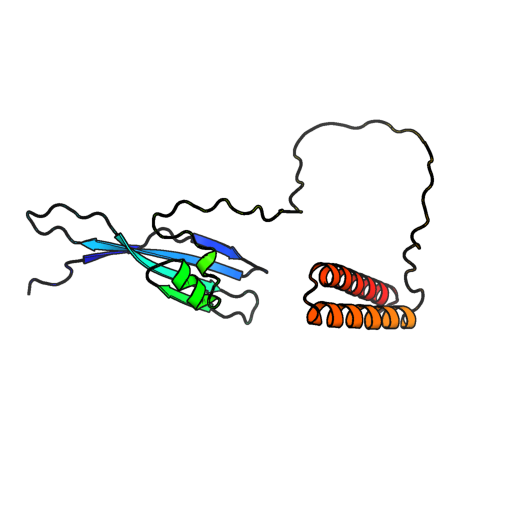 1.00 35.75 110 GLU A O 1
ATOM 807 N N . GLY A 1 111 ? -12.176 37.822 7.394 1.00 32.16 111 GLY A N 1
ATOM 808 C CA . GLY A 1 111 ? -12.812 39.147 7.413 1.00 32.16 111 GLY A CA 1
ATOM 809 C C . GLY A 1 111 ? -13.939 39.466 8.415 1.00 32.16 111 GLY A C 1
ATOM 810 O O . GLY A 1 111 ? -15.061 38.993 8.310 1.00 32.16 111 GLY A O 1
ATOM 811 N N . THR A 1 112 ? -13.654 40.486 9.236 1.00 31.23 112 THR A N 1
ATOM 812 C CA . THR A 1 112 ? -14.570 41.564 9.692 1.00 31.23 112 THR A CA 1
ATOM 813 C C . THR A 1 112 ? -15.741 41.290 10.660 1.00 31.23 112 THR A C 1
ATOM 815 O O . THR A 1 112 ? -16.831 40.922 10.249 1.00 31.23 112 THR A O 1
ATOM 818 N N . THR A 1 113 ? -15.506 41.722 11.910 1.00 28.95 113 THR A N 1
ATOM 819 C CA . THR A 1 113 ? -16.253 42.782 12.642 1.00 28.95 113 THR A CA 1
ATOM 820 C C . THR A 1 113 ? -17.696 42.540 13.129 1.00 28.95 113 THR A C 1
ATOM 822 O O . THR A 1 113 ? -18.589 42.194 12.367 1.00 28.95 113 THR A O 1
ATOM 825 N N . ASP A 1 114 ? -17.923 42.860 14.413 1.00 36.91 114 ASP A N 1
ATOM 826 C CA . ASP A 1 114 ? -19.230 43.056 15.064 1.00 36.91 114 ASP A CA 1
ATOM 827 C C . ASP A 1 114 ? -20.224 43.932 14.268 1.00 36.91 114 ASP A C 1
ATOM 829 O O . ASP A 1 114 ? -19.849 44.999 13.789 1.00 36.91 114 ASP A O 1
ATOM 833 N N . GLU A 1 115 ? -21.512 43.553 14.237 1.00 32.25 115 GLU A N 1
ATOM 834 C CA . GLU A 1 115 ? -22.619 44.313 14.869 1.00 32.25 115 GLU A CA 1
ATOM 835 C C . GLU A 1 115 ? -24.033 43.738 14.567 1.00 32.25 115 GLU A C 1
ATOM 837 O O . GLU A 1 115 ? -24.334 43.306 13.460 1.00 32.25 115 GLU A O 1
ATOM 842 N N . ASN A 1 116 ? -24.924 43.862 15.564 1.00 30.66 116 ASN A N 1
ATOM 843 C CA . ASN A 1 116 ? -26.399 43.977 15.499 1.00 30.66 116 ASN A CA 1
ATOM 844 C C . ASN A 1 116 ? -27.336 42.811 15.061 1.00 30.66 116 ASN A C 1
ATOM 846 O O . ASN A 1 116 ? -27.540 42.500 13.891 1.00 30.66 116 ASN A O 1
ATOM 850 N N . GLN A 1 117 ? -28.088 42.332 16.067 1.00 35.16 117 GLN A N 1
ATOM 851 C CA . GLN A 1 117 ? -29.527 41.967 16.033 1.00 35.16 117 GLN A CA 1
ATOM 852 C C . GLN A 1 117 ? -30.433 43.149 15.576 1.00 35.16 117 GLN A C 1
ATOM 854 O O . GLN A 1 117 ? -29.930 44.274 15.554 1.00 35.16 117 GLN A O 1
ATOM 859 N N . PRO A 1 118 ? -31.775 43.003 15.377 1.00 44.09 118 PRO A N 1
ATOM 860 C CA . PRO A 1 118 ? -32.669 41.821 15.446 1.00 44.09 118 PRO A CA 1
ATOM 861 C C . PRO A 1 118 ? -33.441 41.628 14.089 1.00 44.09 118 PRO A C 1
ATOM 863 O O . PRO A 1 118 ? -32.918 42.061 13.069 1.00 44.09 118 PRO A O 1
ATOM 866 N N . SER A 1 119 ? -34.601 40.968 13.883 1.00 34.22 119 SER A N 1
ATOM 867 C CA . SER A 1 119 ? -35.717 40.486 14.735 1.00 34.22 119 SER A CA 1
ATOM 868 C C . SER A 1 119 ? -36.471 39.276 14.121 1.00 34.22 119 SER A C 1
ATOM 870 O O . SER A 1 119 ? -36.101 38.753 13.075 1.00 34.22 119 SER A O 1
ATOM 872 N N . ASP A 1 120 ? -37.562 38.867 14.780 1.00 34.03 120 ASP A N 1
ATOM 873 C CA . ASP A 1 120 ? -38.548 37.828 14.435 1.00 34.03 120 ASP A CA 1
ATOM 874 C C . ASP A 1 120 ? -39.094 37.777 12.990 1.00 34.03 120 ASP A C 1
ATOM 876 O O . ASP A 1 120 ? -39.494 38.806 12.447 1.00 34.03 120 ASP A O 1
ATOM 880 N N . GLN A 1 121 ? -39.353 36.554 12.491 1.00 33.47 121 GLN A N 1
ATOM 881 C CA . GLN A 1 121 ? -40.706 36.123 12.072 1.00 33.47 121 GLN A CA 1
ATOM 882 C C . GLN A 1 121 ? -40.935 34.619 12.322 1.00 33.47 121 GLN A C 1
ATOM 884 O O . GLN A 1 121 ? -40.069 33.785 12.073 1.00 33.47 121 GLN A O 1
ATOM 889 N N . GLN A 1 122 ? -42.138 34.272 12.788 1.00 39.94 122 GLN A N 1
ATOM 890 C CA . GLN A 1 122 ? -42.593 32.895 13.015 1.00 39.94 122 GLN A CA 1
ATOM 891 C C . GLN A 1 122 ? -43.208 32.288 11.743 1.00 39.94 122 GLN A C 1
ATOM 893 O O . GLN A 1 122 ? -44.017 32.938 11.083 1.00 39.94 122 GLN A O 1
ATOM 898 N N . GLN A 1 123 ? -42.943 31.006 11.476 1.00 35.19 123 GLN A N 1
ATOM 899 C CA . GLN A 1 123 ? -43.818 30.132 10.681 1.00 35.19 123 GLN A CA 1
ATOM 900 C C . GLN A 1 123 ? -43.639 28.664 11.112 1.00 35.19 123 GLN A C 1
ATOM 902 O O . GLN A 1 123 ? -42.580 28.282 11.603 1.00 35.19 123 GLN A O 1
ATOM 907 N N . GLN A 1 124 ? -44.713 27.874 11.036 1.00 40.97 124 GLN A N 1
ATOM 908 C CA . GLN A 1 124 ? -44.900 26.643 11.821 1.00 40.97 124 GLN A CA 1
ATOM 909 C C . GLN A 1 124 ? -44.888 25.383 10.937 1.00 40.97 124 GLN A C 1
ATOM 911 O O . GLN A 1 124 ? -45.705 25.283 10.027 1.00 40.97 124 GLN A O 1
ATOM 916 N N . GLN A 1 125 ? -44.063 24.380 11.259 1.00 37.41 125 GLN A N 1
ATOM 917 C CA . GLN A 1 125 ? -44.240 22.979 10.828 1.00 37.41 125 GLN A CA 1
ATOM 918 C C . GLN A 1 125 ? -43.546 22.033 11.851 1.00 37.41 125 GLN A C 1
ATOM 920 O O . GLN A 1 125 ? -42.854 22.525 12.741 1.00 37.41 125 GLN A O 1
ATOM 925 N N . PRO A 1 126 ? -43.861 20.723 11.871 1.00 40.50 126 PRO A N 1
ATOM 926 C CA . PRO A 1 126 ? -44.324 20.011 13.059 1.00 40.50 126 PRO A CA 1
ATOM 927 C C . PRO A 1 126 ? -43.222 19.689 14.083 1.00 40.50 126 PRO A C 1
ATOM 929 O O . PRO A 1 126 ? -42.049 19.536 13.751 1.00 40.50 126 PRO A O 1
ATOM 932 N N . ALA A 1 127 ? -43.632 19.503 15.340 1.00 39.44 127 ALA A N 1
ATOM 933 C CA . ALA A 1 127 ? -42.732 19.154 16.433 1.00 39.44 127 ALA A CA 1
ATOM 934 C C . ALA A 1 127 ? -42.039 17.797 16.207 1.00 39.44 127 ALA A C 1
ATOM 936 O O . ALA A 1 127 ? -42.663 16.741 16.318 1.00 39.44 127 ALA A O 1
ATOM 937 N N . SER A 1 128 ? -40.726 17.836 15.974 1.00 43.75 128 SER A N 1
ATOM 938 C CA . SER A 1 128 ? -39.859 16.705 16.315 1.00 43.75 128 SER A CA 1
ATOM 939 C C . SER A 1 128 ? -39.870 16.544 17.841 1.00 43.75 128 SER A C 1
ATOM 941 O O . SER A 1 128 ? -39.798 17.562 18.538 1.00 43.75 128 SER A O 1
ATOM 943 N N . PRO A 1 129 ? -39.981 15.322 18.393 1.00 44.66 129 PRO A N 1
ATOM 944 C CA . PRO A 1 129 ? -39.886 15.134 19.834 1.00 44.66 129 PRO A CA 1
ATOM 945 C C . PRO A 1 129 ? -38.521 15.630 20.321 1.00 44.66 129 PRO A C 1
ATOM 947 O O . PRO A 1 129 ? -37.488 15.322 19.727 1.00 44.66 129 PRO A O 1
ATOM 950 N N . ALA A 1 130 ? -38.528 16.428 21.390 1.00 43.38 130 ALA A N 1
ATOM 951 C CA . ALA A 1 130 ? -37.303 16.899 22.024 1.00 43.38 130 ALA A CA 1
ATOM 952 C C . ALA A 1 130 ? -36.444 15.704 22.483 1.00 43.38 130 ALA A C 1
ATOM 954 O O . ALA A 1 130 ? -37.011 14.665 22.837 1.00 43.38 130 ALA A O 1
ATOM 955 N N . PRO A 1 131 ? -35.104 15.836 22.536 1.00 49.00 131 PRO A N 1
ATOM 956 C CA . PRO A 1 131 ? -34.251 14.804 23.108 1.00 49.00 131 PRO A CA 1
ATOM 957 C C . PRO A 1 131 ? -34.582 14.645 24.596 1.00 49.00 131 PRO A C 1
ATOM 959 O O . PRO A 1 131 ? -34.141 15.422 25.442 1.00 49.00 131 PRO A O 1
ATOM 962 N N . THR A 1 132 ? -35.381 13.633 24.925 1.00 53.03 132 THR A N 1
ATOM 963 C CA . THR A 1 132 ? -35.600 13.206 26.304 1.00 53.03 132 THR A CA 1
ATOM 964 C C . THR A 1 132 ? -34.352 12.487 26.784 1.00 53.03 132 THR A C 1
ATOM 966 O O . THR A 1 132 ? -34.243 11.270 26.641 1.00 53.03 132 THR A O 1
ATOM 969 N N . THR A 1 133 ? -33.411 13.236 27.360 1.00 58.41 133 THR A N 1
ATOM 970 C CA . THR A 1 133 ? -32.330 12.648 28.156 1.00 58.41 133 THR A CA 1
ATOM 971 C C . THR A 1 133 ? -32.960 11.734 29.214 1.00 58.41 133 THR A C 1
ATOM 973 O O . THR A 1 133 ? -33.829 12.200 29.961 1.00 58.41 133 THR A O 1
ATOM 976 N N . PRO A 1 134 ? -32.595 10.441 29.280 1.00 56.84 134 PRO A N 1
ATOM 977 C CA . PRO A 1 134 ? -33.180 9.519 30.243 1.00 56.84 134 PRO A CA 1
ATOM 978 C C . PRO A 1 134 ? -32.887 9.995 31.669 1.00 56.84 134 PRO A C 1
ATOM 980 O O . PRO A 1 134 ? -31.738 10.147 32.068 1.00 56.84 134 PRO A O 1
ATOM 983 N N . ALA A 1 135 ? -33.943 10.230 32.451 1.00 61.81 135 ALA A N 1
ATOM 984 C CA . ALA A 1 135 ? -33.829 10.849 33.775 1.00 61.81 135 ALA A CA 1
ATOM 985 C C . ALA A 1 135 ? -33.190 9.945 34.853 1.00 61.81 135 ALA A C 1
ATOM 987 O O . ALA A 1 135 ? -32.910 10.421 35.948 1.00 61.81 135 ALA A O 1
ATOM 988 N N . ASN A 1 136 ? -32.999 8.651 34.564 1.00 70.94 136 ASN A N 1
ATOM 989 C CA . ASN A 1 136 ? -32.468 7.637 35.479 1.00 70.94 136 ASN A CA 1
ATOM 990 C C . ASN A 1 136 ? -31.550 6.657 34.726 1.00 70.94 136 ASN A C 1
ATOM 992 O O . ASN A 1 136 ? -31.801 6.349 33.559 1.00 70.94 136 ASN A O 1
ATOM 996 N N . ARG A 1 137 ? -30.561 6.089 35.432 1.00 74.31 137 ARG A N 1
ATOM 997 C CA . ARG A 1 137 ? -29.567 5.132 34.904 1.00 74.31 137 ARG A CA 1
ATOM 998 C C . ARG A 1 137 ? -30.201 3.929 34.190 1.00 74.31 137 ARG A C 1
ATOM 1000 O O . ARG A 1 137 ? -29.765 3.579 33.099 1.00 74.31 137 ARG A O 1
ATOM 1007 N N . ASP A 1 138 ? -31.279 3.363 34.736 1.00 76.25 138 ASP A N 1
ATOM 1008 C CA . ASP A 1 138 ? -31.992 2.220 34.132 1.00 76.25 138 ASP A CA 1
ATOM 1009 C C . ASP A 1 138 ? -32.583 2.547 32.747 1.00 76.25 138 ASP A C 1
ATOM 1011 O O . ASP A 1 138 ? -32.596 1.704 31.852 1.00 76.25 138 ASP A O 1
ATOM 1015 N N . ALA A 1 139 ? -33.041 3.788 32.545 1.00 75.69 139 ALA A N 1
ATOM 1016 C CA . ALA A 1 139 ? -33.557 4.241 31.255 1.00 75.69 139 ALA A CA 1
ATOM 1017 C C . ALA A 1 139 ? -32.426 4.523 30.248 1.00 75.69 139 ALA A C 1
ATOM 1019 O O . ALA A 1 139 ? -32.620 4.322 29.053 1.00 75.69 139 ALA A O 1
ATOM 1020 N N . ALA A 1 140 ? -31.242 4.933 30.718 1.00 78.50 140 ALA A N 1
ATOM 1021 C CA . ALA A 1 140 ? -30.056 5.073 29.871 1.00 78.50 140 ALA A CA 1
ATOM 1022 C C . ALA A 1 140 ? -29.521 3.708 29.398 1.00 78.50 140 ALA A C 1
ATOM 1024 O O . ALA A 1 140 ? -29.156 3.567 28.234 1.00 78.50 140 ALA A O 1
ATOM 1025 N N . VAL A 1 141 ? -29.545 2.686 30.264 1.00 83.19 141 VAL A N 1
ATOM 1026 C CA . VAL A 1 141 ? -29.185 1.304 29.893 1.00 83.19 141 VAL A CA 1
ATOM 1027 C C . VAL A 1 141 ? -30.151 0.743 28.843 1.00 83.19 141 VAL A C 1
ATOM 1029 O O . VAL A 1 141 ? -29.698 0.213 27.834 1.00 83.19 141 VAL A O 1
ATOM 1032 N N . ALA A 1 142 ? -31.464 0.928 29.016 1.00 84.25 142 ALA A N 1
ATOM 1033 C CA . ALA A 1 142 ? -32.454 0.470 28.036 1.00 84.25 142 ALA A CA 1
ATOM 1034 C C . ALA A 1 142 ? -32.302 1.143 26.652 1.00 84.25 142 ALA A C 1
ATOM 1036 O O . ALA A 1 142 ? -32.474 0.488 25.622 1.00 84.25 142 ALA A O 1
ATOM 1037 N N . GLU A 1 143 ? -31.952 2.434 26.614 1.00 79.38 143 GLU A N 1
ATOM 1038 C CA . GLU A 1 143 ? -31.660 3.153 25.365 1.00 79.38 143 GLU A CA 1
ATOM 1039 C C . GLU A 1 143 ? -30.363 2.642 24.707 1.00 79.38 143 GLU A C 1
ATOM 1041 O O . GLU A 1 143 ? -30.316 2.474 23.487 1.00 79.38 143 GLU A O 1
ATOM 1046 N N . LEU A 1 144 ? -29.332 2.325 25.504 1.00 84.75 144 LEU A N 1
ATOM 1047 C CA . LEU A 1 144 ? -28.077 1.740 25.023 1.00 84.75 144 LEU A CA 1
ATOM 1048 C C . LEU A 1 144 ? -28.290 0.345 24.412 1.00 84.75 144 LEU A C 1
ATOM 1050 O O . LEU A 1 144 ? -27.812 0.092 23.307 1.00 84.75 144 LEU A O 1
ATOM 1054 N N . ASP A 1 145 ? -29.050 -0.531 25.076 1.00 85.75 145 ASP A N 1
ATOM 1055 C CA . ASP A 1 145 ? -29.413 -1.856 24.550 1.00 85.75 145 ASP A CA 1
ATOM 1056 C C . ASP A 1 145 ? -30.164 -1.744 23.209 1.00 85.75 145 ASP A C 1
ATOM 1058 O O . ASP A 1 145 ? -29.870 -2.475 22.257 1.00 85.75 145 ASP A O 1
ATOM 1062 N N . SER A 1 146 ? -31.093 -0.784 23.095 1.00 84.81 146 SER A N 1
ATOM 1063 C CA . SER A 1 146 ? -31.817 -0.512 21.846 1.00 84.81 146 SER A CA 1
ATOM 1064 C C . SER A 1 146 ? -30.881 -0.024 20.733 1.00 84.81 146 SER A C 1
ATOM 1066 O O . SER A 1 146 ? -30.949 -0.518 19.606 1.00 84.81 146 SER A O 1
ATOM 1068 N N . ALA A 1 147 ? -29.976 0.911 21.037 1.00 85.31 147 ALA A N 1
ATOM 1069 C CA . ALA A 1 147 ? -29.023 1.453 20.070 1.00 85.31 147 ALA A CA 1
ATOM 1070 C C . ALA A 1 147 ? -28.023 0.389 19.571 1.00 85.31 147 ALA A C 1
ATOM 1072 O O . ALA A 1 147 ? -27.681 0.360 18.387 1.00 85.31 147 ALA A O 1
ATOM 1073 N N . LEU A 1 148 ? -27.597 -0.532 20.443 1.00 86.56 148 LEU A N 1
ATOM 1074 C CA . LEU A 1 148 ? -26.746 -1.669 20.076 1.00 86.56 148 LEU A CA 1
ATOM 1075 C C . LEU A 1 148 ? -27.480 -2.686 19.186 1.00 86.56 148 LEU A C 1
ATOM 1077 O O . LEU A 1 148 ? -26.884 -3.218 18.247 1.00 86.56 148 LEU A O 1
ATOM 1081 N N . ALA A 1 149 ? -28.774 -2.927 19.423 1.00 89.00 149 ALA A N 1
ATOM 1082 C CA . ALA A 1 149 ? -29.592 -3.775 18.557 1.00 89.00 149 ALA A CA 1
ATOM 1083 C C . ALA A 1 149 ? -29.795 -3.155 17.159 1.00 89.00 149 ALA A C 1
ATOM 1085 O O . ALA A 1 149 ? -29.679 -3.853 16.149 1.00 89.00 149 ALA A O 1
ATOM 1086 N N . GLU A 1 150 ? -30.044 -1.844 17.074 1.00 83.69 150 GLU A N 1
ATOM 1087 C CA . GLU A 1 150 ? -30.093 -1.108 15.801 1.00 83.69 150 GLU A CA 1
ATOM 1088 C C . GLU A 1 150 ? -28.753 -1.184 15.050 1.00 83.69 150 GLU A C 1
ATOM 1090 O O . GLU A 1 150 ? -28.735 -1.469 13.851 1.00 83.69 150 GLU A O 1
ATOM 1095 N N . LEU A 1 151 ? -27.628 -1.026 15.759 1.00 88.00 151 LEU A N 1
ATOM 1096 C CA . LEU A 1 151 ? -26.282 -1.130 15.193 1.00 88.00 151 LEU A CA 1
ATOM 1097 C C . LEU A 1 151 ? -26.001 -2.529 14.614 1.00 88.00 151 LEU A C 1
ATOM 1099 O O . LEU A 1 151 ? -25.501 -2.637 13.495 1.00 88.00 151 LEU A O 1
ATOM 1103 N N . ALA A 1 152 ? -26.344 -3.600 15.337 1.00 87.25 152 ALA A N 1
ATOM 1104 C CA . ALA A 1 152 ? -26.151 -4.979 14.876 1.00 87.25 152 ALA A CA 1
ATOM 1105 C C . ALA A 1 152 ? -27.009 -5.316 13.639 1.00 87.25 152 ALA A C 1
ATOM 1107 O O . ALA A 1 152 ? -26.550 -6.002 12.718 1.00 87.25 152 ALA A O 1
ATOM 1108 N N . ASN A 1 153 ? -28.236 -4.789 13.579 1.00 85.44 153 ASN A N 1
ATOM 1109 C CA . ASN A 1 153 ? -29.096 -4.916 12.405 1.00 85.44 153 ASN A CA 1
ATOM 1110 C C . ASN A 1 153 ? -28.518 -4.158 11.198 1.00 85.44 153 ASN A C 1
ATOM 1112 O O . ASN A 1 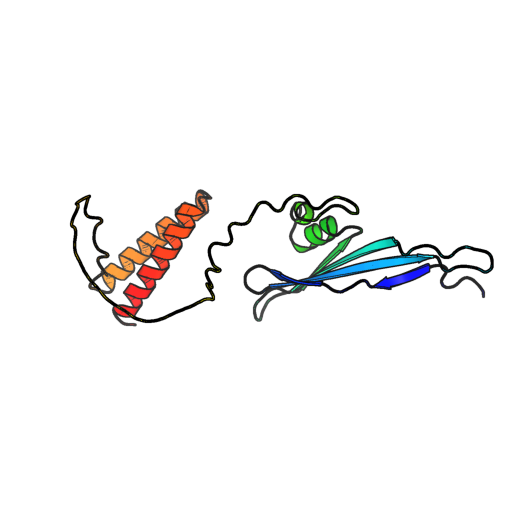153 ? -28.443 -4.735 10.115 1.00 85.44 153 ASN A O 1
ATOM 1116 N N . ALA A 1 154 ? -28.040 -2.922 11.385 1.00 88.38 154 ALA A N 1
ATOM 1117 C CA . ALA A 1 154 ? -27.415 -2.124 10.325 1.00 88.38 154 ALA A CA 1
ATOM 1118 C C . ALA A 1 154 ? -26.118 -2.756 9.778 1.00 88.38 154 ALA A C 1
ATOM 1120 O O . ALA A 1 154 ? -25.893 -2.771 8.568 1.00 88.38 154 ALA A O 1
ATOM 1121 N N . GLN A 1 155 ? -25.294 -3.354 10.651 1.00 85.06 155 GLN A N 1
ATOM 1122 C CA . GLN A 1 155 ? -24.123 -4.145 10.240 1.00 85.06 155 GLN A CA 1
ATOM 1123 C C . GLN A 1 155 ? -24.514 -5.359 9.384 1.00 85.06 155 GLN A C 1
ATOM 1125 O O . GLN A 1 155 ? -23.812 -5.695 8.434 1.00 85.06 155 GLN A O 1
ATOM 1130 N N . THR A 1 156 ? -25.637 -6.010 9.703 1.00 88.94 156 THR A N 1
ATOM 1131 C CA . THR A 1 156 ? -26.121 -7.193 8.973 1.00 88.94 156 THR A CA 1
ATOM 1132 C C . THR A 1 156 ? -26.773 -6.824 7.636 1.00 88.94 156 THR A C 1
ATOM 1134 O O . THR A 1 156 ? -26.660 -7.582 6.674 1.00 88.94 156 THR A O 1
ATOM 1137 N N . SER A 1 157 ? -27.446 -5.671 7.549 1.00 83.56 157 SER A N 1
ATOM 1138 C CA . SER A 1 157 ? -28.089 -5.197 6.315 1.00 83.56 157 SER A CA 1
ATOM 1139 C C . SER A 1 157 ? -27.133 -4.510 5.334 1.00 83.56 157 SER A C 1
ATOM 1141 O O . SER A 1 157 ? -27.493 -4.350 4.169 1.00 83.56 157 SER A O 1
ATOM 1143 N N . GLY A 1 158 ? -25.937 -4.105 5.778 1.00 85.44 158 GLY A N 1
ATOM 1144 C CA . GLY A 1 158 ? -24.983 -3.347 4.961 1.00 85.44 158 GLY A CA 1
ATOM 1145 C C . GLY A 1 158 ? -25.418 -1.901 4.685 1.00 85.44 158 GLY A C 1
ATOM 1146 O O . GLY A 1 158 ? -24.933 -1.285 3.739 1.00 85.44 158 GLY A O 1
ATOM 1147 N N . ASP A 1 159 ? -26.342 -1.362 5.485 1.00 88.69 159 ASP A N 1
ATOM 1148 C CA . ASP A 1 159 ? -26.838 0.010 5.353 1.00 88.69 159 ASP A CA 1
ATOM 1149 C C . ASP A 1 159 ? -25.926 0.974 6.130 1.00 88.69 159 ASP A C 1
ATOM 1151 O O . ASP A 1 159 ? -26.025 1.125 7.352 1.00 88.69 159 ASP A O 1
ATOM 1155 N N . PHE A 1 160 ? -25.018 1.626 5.402 1.00 84.69 160 PHE A N 1
ATOM 1156 C CA . PHE A 1 160 ? -24.051 2.575 5.957 1.00 84.69 160 PHE A CA 1
ATOM 1157 C C . PHE A 1 160 ? -24.704 3.828 6.563 1.00 84.69 160 PHE A C 1
ATOM 1159 O O . PHE A 1 160 ? -24.174 4.388 7.525 1.00 84.69 160 PHE A O 1
ATOM 1166 N N . GLU A 1 161 ? -25.864 4.257 6.058 1.00 88.25 161 GLU A N 1
ATOM 1167 C CA . GLU A 1 161 ? -26.565 5.431 6.584 1.00 88.25 161 GLU A CA 1
ATOM 1168 C C . GLU A 1 161 ? -27.260 5.087 7.911 1.00 88.25 161 GLU A C 1
ATOM 1170 O O . GLU A 1 161 ? -27.148 5.822 8.897 1.00 88.25 161 GLU A O 1
ATOM 1175 N N . ALA A 1 162 ? -27.905 3.916 7.983 1.00 79.50 162 ALA A N 1
ATOM 1176 C CA . ALA A 1 162 ? -28.431 3.367 9.229 1.00 79.50 162 ALA A CA 1
ATOM 1177 C C . ALA A 1 162 ? -27.321 3.117 10.256 1.00 79.50 162 ALA A C 1
ATOM 1179 O O . ALA A 1 162 ? -27.498 3.463 11.423 1.00 79.50 162 ALA A O 1
ATOM 1180 N N . TYR A 1 163 ? -26.164 2.606 9.830 1.00 84.06 163 TYR A N 1
ATOM 1181 C CA . TYR A 1 163 ? -24.999 2.412 10.693 1.00 84.06 163 TYR A CA 1
ATOM 1182 C C . TYR A 1 163 ? -24.494 3.744 11.279 1.00 84.06 163 TYR A C 1
ATOM 1184 O O . TYR A 1 163 ? -24.302 3.853 12.490 1.00 84.06 163 TYR A O 1
ATOM 1192 N N . GLY A 1 164 ? -24.373 4.796 10.460 1.00 87.25 164 GLY A N 1
ATOM 1193 C CA . GLY A 1 164 ? -23.984 6.138 10.913 1.00 87.25 164 GLY A CA 1
ATOM 1194 C C . GLY A 1 164 ? -25.021 6.834 11.811 1.00 87.25 164 GLY A C 1
ATOM 1195 O O . GLY A 1 164 ? -24.669 7.686 12.634 1.00 87.25 164 GLY A O 1
ATOM 1196 N N . ARG A 1 165 ? -26.311 6.487 11.702 1.00 87.56 165 ARG A N 1
ATOM 1197 C CA . ARG A 1 165 ? -27.347 6.908 12.668 1.00 87.56 165 ARG A CA 1
ATOM 1198 C C . ARG A 1 165 ? -27.246 6.120 13.978 1.00 87.56 165 ARG A C 1
ATOM 1200 O O . ARG A 1 165 ? -27.226 6.737 15.041 1.00 87.56 165 ARG A O 1
ATOM 1207 N N . ALA A 1 166 ? -27.107 4.796 13.909 1.00 85.56 166 ALA A N 1
ATOM 1208 C CA . ALA A 1 166 ? -26.981 3.927 15.078 1.00 85.56 166 ALA A CA 1
ATOM 1209 C C . ALA A 1 166 ? -25.733 4.261 15.914 1.00 85.56 166 ALA A C 1
ATOM 1211 O O . ALA A 1 166 ? -25.827 4.364 17.133 1.00 85.56 166 ALA A O 1
ATOM 1212 N N . LEU A 1 167 ? -24.587 4.536 15.281 1.00 85.81 167 LEU A N 1
ATOM 1213 C CA . LEU A 1 167 ? -23.353 4.908 15.983 1.00 85.81 167 LEU A CA 1
ATOM 1214 C C . LEU A 1 167 ? -23.505 6.207 16.796 1.00 85.81 167 LEU A C 1
ATOM 1216 O O . LEU A 1 167 ? -23.103 6.258 17.958 1.00 85.81 167 LEU A O 1
ATOM 1220 N N . ARG A 1 168 ? -24.153 7.235 16.227 1.00 87.81 168 ARG A N 1
ATOM 1221 C CA . ARG A 1 168 ? -24.477 8.483 16.950 1.00 87.81 168 ARG A CA 1
ATOM 1222 C C . ARG A 1 168 ? -25.425 8.238 18.127 1.00 87.81 168 ARG A C 1
ATOM 1224 O O . ARG A 1 168 ? -25.274 8.864 19.171 1.00 87.81 168 ARG A O 1
ATOM 1231 N N . ARG A 1 169 ? -26.369 7.307 17.972 1.00 82.75 169 ARG A N 1
ATOM 1232 C CA . ARG A 1 169 ? -27.341 6.922 19.005 1.00 82.75 169 ARG A CA 1
ATOM 1233 C C . ARG A 1 169 ? -26.689 6.154 20.159 1.00 82.75 169 ARG A C 1
ATOM 1235 O O . ARG A 1 169 ? -26.998 6.435 21.311 1.00 82.75 169 ARG A O 1
ATOM 1242 N N . VAL A 1 170 ? -25.727 5.273 19.863 1.00 87.38 170 VAL A N 1
ATOM 1243 C CA . VAL A 1 170 ? -24.886 4.605 20.874 1.00 87.38 170 VAL A CA 1
ATOM 1244 C C . VAL A 1 170 ? -24.046 5.627 21.645 1.00 87.38 170 VAL A C 1
ATOM 1246 O O . VAL A 1 170 ? -24.068 5.595 22.871 1.00 87.38 170 VAL A O 1
ATOM 1249 N N . GLN A 1 171 ? -23.371 6.566 20.966 1.00 85.62 171 GLN A N 1
ATOM 1250 C CA . GLN A 1 171 ? -22.594 7.615 21.645 1.00 85.62 171 GLN A CA 1
ATOM 1251 C C . GLN A 1 171 ? -23.476 8.440 22.594 1.00 85.62 171 GLN A C 1
ATOM 1253 O O . GLN A 1 171 ? -23.164 8.557 23.774 1.00 85.62 171 GLN A O 1
ATOM 1258 N N . GLN A 1 172 ? -24.628 8.917 22.113 1.00 83.69 172 GLN A N 1
ATOM 1259 C CA . GLN A 1 172 ? -25.579 9.677 22.926 1.00 83.69 172 GLN A CA 1
ATOM 1260 C C . GLN A 1 172 ? -26.087 8.886 24.147 1.00 83.69 172 GLN A C 1
ATOM 1262 O O . GLN A 1 172 ? -26.284 9.467 25.215 1.00 83.69 172 GLN A O 1
ATOM 1267 N N . ALA A 1 173 ? -26.304 7.573 24.012 1.00 82.88 173 ALA A N 1
ATOM 1268 C CA . ALA A 1 173 ? -26.721 6.715 25.121 1.00 82.88 173 ALA A CA 1
ATOM 1269 C C . ALA A 1 173 ? -25.601 6.509 26.160 1.00 82.88 173 ALA A C 1
ATOM 1271 O O . ALA A 1 173 ? -25.883 6.495 27.360 1.00 82.88 173 ALA A O 1
ATOM 1272 N N . VAL A 1 174 ? -24.339 6.411 25.722 1.00 86.06 174 VAL A N 1
ATOM 1273 C CA . VAL A 1 174 ? -23.161 6.372 26.609 1.00 86.06 174 VAL A CA 1
ATOM 1274 C C . VAL A 1 174 ? -23.003 7.696 27.358 1.00 86.06 174 VAL A C 1
ATOM 1276 O O . VAL A 1 174 ? -22.942 7.678 28.585 1.00 86.06 174 VAL A O 1
ATOM 1279 N N . ASP A 1 175 ? -23.044 8.834 26.659 1.00 85.31 175 ASP A N 1
ATOM 1280 C CA . ASP A 1 175 ? -22.949 10.167 27.275 1.00 85.31 175 ASP A CA 1
ATOM 1281 C C . ASP A 1 175 ? -24.068 10.377 28.315 1.00 85.31 175 ASP A C 1
ATOM 1283 O O . ASP A 1 175 ? -23.839 10.879 29.420 1.00 85.31 175 ASP A O 1
ATOM 1287 N N . ALA A 1 176 ? -25.293 9.941 27.993 1.00 81.12 176 ALA A N 1
ATOM 1288 C CA . ALA A 1 176 ? -26.423 9.976 28.914 1.00 81.12 176 ALA A CA 1
ATOM 1289 C C . ALA A 1 176 ? -26.183 9.088 30.147 1.00 81.12 176 ALA A C 1
ATOM 1291 O O . ALA A 1 176 ? -26.385 9.545 31.272 1.00 81.12 176 ALA A O 1
ATOM 1292 N N . TYR A 1 177 ? -25.710 7.853 29.964 1.00 81.56 177 TYR A N 1
ATOM 1293 C CA . TYR A 1 177 ? -25.381 6.945 31.063 1.00 81.56 177 TYR A CA 1
ATOM 1294 C C . TYR A 1 177 ? -24.297 7.524 31.986 1.00 81.56 177 TYR A C 1
ATOM 1296 O O . TYR A 1 177 ? -24.513 7.586 33.198 1.00 81.56 177 TYR A O 1
ATOM 1304 N N . GLU A 1 178 ? -23.192 8.038 31.435 1.00 82.19 178 GLU A N 1
ATOM 1305 C CA . GLU A 1 178 ? -22.130 8.697 32.209 1.00 82.19 178 GLU A CA 1
ATOM 1306 C C . GLU A 1 178 ? -22.657 9.916 32.982 1.00 82.19 178 GLU A C 1
ATOM 1308 O O . GLU A 1 178 ? -22.340 10.086 34.163 1.00 82.19 178 GLU A O 1
ATOM 1313 N N . SER A 1 179 ? -23.542 10.715 32.373 1.00 78.00 179 SER A N 1
ATOM 1314 C CA . SER A 1 179 ? -24.177 11.861 33.040 1.00 78.00 179 SER A CA 1
ATOM 1315 C C . SER A 1 179 ? -25.088 11.477 34.218 1.00 78.00 179 SER A C 1
ATOM 1317 O O . SER A 1 179 ? -25.254 12.271 35.146 1.00 78.00 179 SER A O 1
ATOM 1319 N N . THR A 1 180 ? -25.635 10.251 34.232 1.00 75.38 180 THR A N 1
ATOM 1320 C CA . THR A 1 180 ? -26.411 9.706 35.368 1.00 75.38 180 THR A CA 1
ATOM 1321 C C . THR A 1 180 ? -25.548 9.122 36.495 1.00 75.38 180 THR A C 1
ATOM 1323 O O . THR A 1 180 ? -26.085 8.697 37.520 1.00 75.38 180 THR A O 1
ATOM 1326 N N . GLY A 1 181 ? -24.220 9.166 36.345 1.00 64.31 181 GLY A N 1
ATOM 1327 C CA . GLY A 1 181 ? -23.228 8.834 37.366 1.00 64.31 181 GLY A CA 1
ATOM 1328 C C . GLY A 1 181 ? -22.607 7.451 37.178 1.00 64.31 181 GLY A C 1
ATOM 1329 O O . GLY A 1 181 ? -23.324 6.451 37.139 1.00 64.31 181 GLY A O 1
ATOM 1330 N N . GLY A 1 182 ? -21.270 7.411 37.116 1.00 48.41 182 GLY A N 1
ATOM 1331 C CA . GLY A 1 182 ? -20.455 6.186 37.151 1.00 48.41 182 GLY A CA 1
ATOM 1332 C C . GLY A 1 182 ? -20.614 5.420 38.457 1.00 48.41 182 GLY A C 1
ATOM 1333 O O . GLY A 1 182 ? -20.303 6.011 39.512 1.00 48.41 182 GLY A O 1
#

Radius of gyration: 28.07 Å; chains: 1; bounding box: 82×56×65 Å

Secondary structure (DSSP, 8-state):
---S-SEEEEE-PPEEEEETTTEEEEEEEEEEEE---TTSPPPPPEEEEEEEEEEPSSTT--EEEEEESSHHHHHHHHH-TTGGGGSPPTTPPPPP------TT-----------------------PPP----SSHHHHHHHHHHHHHHHHHHHHHT-HHHHHHHHHHHHHHHHHHHHT--